Protein AF-C7DHD1-F1 (afdb_monomer_lite)

pLDDT: mean 76.4, std 18.61, range [37.31, 94.06]

Structure (mmCIF, N/CA/C/O backbone):
data_AF-C7DHD1-F1
#
_entry.id   AF-C7DHD1-F1
#
loop_
_atom_site.group_PDB
_atom_site.id
_atom_site.type_symbol
_atom_site.label_atom_id
_atom_site.label_alt_id
_atom_site.label_comp_id
_atom_site.label_asym_id
_atom_site.label_entity_id
_atom_site.label_seq_id
_atom_site.pdbx_PDB_ins_code
_atom_site.Cartn_x
_atom_site.Cartn_y
_atom_site.Cartn_z
_atom_site.occupancy
_atom_site.B_iso_or_equiv
_atom_site.auth_seq_id
_atom_site.auth_comp_id
_atom_site.auth_asym_id
_atom_site.auth_atom_id
_atom_site.pdbx_PDB_model_num
ATOM 1 N N . MET A 1 1 ? 46.842 -76.877 -52.704 1.00 37.66 1 MET A N 1
ATOM 2 C CA . MET A 1 1 ? 48.323 -76.857 -52.753 1.00 37.66 1 MET A CA 1
ATOM 3 C C . MET A 1 1 ? 48.770 -75.393 -52.710 1.00 37.66 1 MET A C 1
ATOM 5 O O . MET A 1 1 ? 48.222 -74.608 -53.464 1.00 37.66 1 MET A O 1
ATOM 9 N N . LYS A 1 2 ? 49.700 -75.059 -51.799 1.00 44.41 2 LYS A N 1
ATOM 10 C CA . LYS A 1 2 ? 50.283 -73.736 -51.448 1.00 44.41 2 LYS A CA 1
ATOM 11 C C . LYS A 1 2 ? 49.433 -72.719 -50.651 1.00 44.41 2 LYS A C 1
ATOM 13 O O . LYS A 1 2 ? 48.673 -71.922 -51.177 1.00 44.41 2 LYS A O 1
ATOM 18 N N . LEU A 1 3 ? 49.693 -72.755 -49.340 1.00 39.84 3 LEU A N 1
ATOM 19 C CA . LEU A 1 3 ? 49.463 -71.745 -48.301 1.00 39.84 3 LEU A CA 1
ATOM 20 C C . LEU A 1 3 ? 50.389 -70.520 -48.436 1.00 39.84 3 LEU A C 1
ATOM 22 O O . LEU A 1 3 ? 51.555 -70.695 -48.796 1.00 39.84 3 LEU A O 1
ATOM 26 N N . ARG A 1 4 ? 49.922 -69.354 -47.952 1.00 40.09 4 ARG A N 1
ATOM 27 C CA . ARG A 1 4 ? 50.548 -68.489 -46.908 1.00 40.09 4 ARG A CA 1
ATOM 28 C C . ARG A 1 4 ? 49.611 -67.290 -46.614 1.00 40.09 4 ARG A C 1
ATOM 30 O O . ARG A 1 4 ? 49.200 -66.630 -47.552 1.00 40.09 4 ARG A O 1
ATOM 37 N N . ARG A 1 5 ? 49.069 -67.180 -45.381 1.00 39.91 5 ARG A N 1
ATOM 38 C CA . ARG A 1 5 ? 49.485 -66.296 -44.242 1.00 39.91 5 ARG A CA 1
ATOM 39 C C . ARG A 1 5 ? 49.039 -64.822 -44.451 1.00 39.91 5 ARG A C 1
ATOM 41 O O . ARG A 1 5 ? 49.268 -64.320 -45.531 1.00 39.91 5 ARG A O 1
ATOM 48 N N . VAL A 1 6 ? 48.449 -64.040 -43.530 1.00 48.75 6 VAL A N 1
ATOM 49 C CA . VAL A 1 6 ? 48.356 -64.011 -42.050 1.00 48.75 6 VAL A CA 1
ATOM 50 C C . VAL A 1 6 ? 47.207 -63.062 -41.604 1.00 48.75 6 VAL A C 1
ATOM 52 O O . VAL A 1 6 ? 46.876 -62.114 -42.304 1.00 48.75 6 VAL A O 1
ATOM 55 N N . SER A 1 7 ? 46.653 -63.376 -40.425 1.00 41.00 7 SER A N 1
ATOM 56 C CA . SER A 1 7 ? 45.808 -62.655 -39.443 1.00 41.00 7 SER A CA 1
ATOM 57 C C . SER A 1 7 ? 45.412 -61.175 -39.611 1.00 41.00 7 SER A C 1
ATOM 59 O O . SER A 1 7 ? 46.260 -60.314 -39.821 1.00 41.00 7 SER A O 1
ATOM 61 N N . SER A 1 8 ? 44.197 -60.831 -39.170 1.00 44.28 8 SER A N 1
ATOM 62 C CA . SER A 1 8 ? 43.955 -60.292 -37.809 1.00 44.28 8 SER A CA 1
ATOM 63 C C . SER A 1 8 ? 42.484 -59.902 -37.624 1.00 44.28 8 SER A C 1
ATOM 65 O O . SER A 1 8 ? 41.908 -59.169 -38.421 1.00 44.28 8 SER A O 1
ATOM 67 N N . GLY A 1 9 ? 41.867 -60.428 -36.564 1.00 43.50 9 GLY A N 1
ATOM 68 C CA . GLY A 1 9 ? 40.561 -59.981 -36.097 1.00 43.50 9 GLY A CA 1
ATOM 69 C C . GLY A 1 9 ? 40.679 -58.689 -35.290 1.00 43.50 9 GLY A C 1
ATOM 70 O O . GLY A 1 9 ? 41.668 -58.476 -34.594 1.00 43.50 9 GLY A O 1
ATOM 71 N N . HIS A 1 10 ? 39.640 -57.864 -35.352 1.00 41.62 10 HIS A N 1
ATOM 72 C CA . HIS A 1 10 ? 39.385 -56.806 -34.381 1.00 41.62 10 HIS A CA 1
ATOM 73 C C . HIS A 1 10 ? 37.932 -56.923 -33.918 1.00 41.62 10 HIS A C 1
ATOM 75 O O . HIS A 1 10 ? 37.001 -56.688 -34.685 1.00 41.62 10 HIS A O 1
ATOM 81 N N . SER A 1 11 ? 37.751 -57.321 -32.656 1.00 43.69 11 SER A N 1
ATOM 82 C CA . SER A 1 11 ? 36.471 -57.269 -31.955 1.00 43.69 11 SER A CA 1
ATOM 83 C C . SER A 1 11 ? 36.160 -55.824 -31.564 1.00 43.69 11 SER A C 1
ATOM 85 O O . SER A 1 11 ? 36.911 -55.200 -30.811 1.00 43.69 11 SER A O 1
ATOM 87 N N . THR A 1 12 ? 35.034 -55.298 -32.026 1.00 49.62 12 THR A N 1
ATOM 88 C CA . THR A 1 12 ? 34.488 -54.005 -31.613 1.00 49.62 12 THR A CA 1
ATOM 89 C C . THR A 1 12 ? 33.626 -54.176 -30.359 1.00 49.62 12 THR A C 1
ATOM 91 O O . THR A 1 12 ? 32.430 -54.440 -30.424 1.00 49.62 12 THR A O 1
ATOM 94 N N . LEU A 1 13 ? 34.240 -54.011 -29.183 1.00 42.97 13 LEU A N 1
ATOM 95 C CA . LEU A 1 13 ? 33.524 -53.823 -27.917 1.00 42.97 13 LEU A CA 1
ATOM 96 C C . LEU A 1 13 ? 32.922 -52.409 -27.881 1.00 42.97 13 LEU A C 1
ATOM 98 O O . LEU A 1 13 ? 33.624 -51.420 -27.657 1.00 42.97 13 LEU A O 1
ATOM 102 N N . ALA A 1 14 ? 31.612 -52.314 -28.110 1.00 46.06 14 ALA A N 1
ATOM 103 C CA . ALA A 1 14 ? 30.844 -51.084 -27.961 1.00 46.06 14 ALA A CA 1
ATOM 104 C C . ALA A 1 14 ? 30.793 -50.668 -26.480 1.00 46.06 14 ALA A C 1
ATOM 106 O O . ALA A 1 14 ? 30.172 -51.319 -25.640 1.00 46.06 14 ALA A O 1
ATOM 107 N N . ARG A 1 15 ? 31.483 -49.567 -26.164 1.00 42.62 15 ARG A N 1
ATOM 108 C CA . ARG A 1 15 ? 31.515 -48.939 -24.840 1.00 42.62 15 ARG A CA 1
ATOM 109 C C . ARG A 1 15 ? 30.132 -48.404 -24.462 1.00 42.62 15 ARG A C 1
ATOM 111 O O . ARG A 1 15 ? 29.594 -47.512 -25.113 1.00 42.62 15 ARG A O 1
ATOM 118 N N . SER A 1 16 ? 29.608 -48.909 -23.351 1.00 41.81 16 SER A N 1
ATOM 119 C CA . SER A 1 16 ? 28.471 -48.354 -22.623 1.00 41.81 16 SER A CA 1
ATOM 120 C C . SER A 1 16 ? 28.778 -46.928 -22.148 1.00 41.81 16 SER A C 1
ATOM 122 O O . SER A 1 16 ? 29.642 -46.728 -21.290 1.00 41.81 16 SER A O 1
ATOM 124 N N . TRP A 1 17 ? 28.051 -45.934 -22.649 1.00 39.53 17 TRP A N 1
ATOM 125 C CA . TRP A 1 17 ? 28.106 -44.573 -22.119 1.00 39.53 17 TRP A CA 1
ATOM 126 C C . TRP A 1 17 ? 27.231 -44.471 -20.863 1.00 39.53 17 TRP A C 1
ATOM 128 O O . TRP A 1 17 ? 26.035 -44.191 -20.940 1.00 39.53 17 TRP A O 1
ATOM 138 N N . ARG A 1 18 ? 27.828 -44.681 -19.682 1.00 42.94 18 ARG A N 1
ATOM 139 C CA . ARG A 1 18 ? 27.250 -44.192 -18.420 1.00 42.94 18 ARG A CA 1
ATOM 140 C C . ARG A 1 18 ? 27.307 -42.666 -18.451 1.00 42.94 18 ARG A C 1
ATOM 142 O O . ARG A 1 18 ? 28.393 -42.094 -18.416 1.00 42.94 18 ARG A O 1
ATOM 149 N N . ARG A 1 19 ? 26.151 -42.000 -18.519 1.00 46.44 19 ARG A N 1
ATOM 150 C CA . ARG A 1 19 ? 26.065 -40.549 -18.303 1.00 46.44 19 ARG A CA 1
ATOM 151 C C . ARG A 1 19 ? 26.557 -40.238 -16.880 1.00 46.44 19 ARG A C 1
ATOM 153 O O . ARG A 1 19 ? 25.983 -40.781 -15.935 1.00 46.44 19 ARG A O 1
ATOM 160 N N . PRO A 1 20 ? 27.591 -39.400 -16.698 1.00 42.69 20 PRO A N 1
ATOM 161 C CA . PRO A 1 20 ? 27.989 -38.973 -15.371 1.00 42.69 20 PRO A CA 1
ATOM 162 C C . PRO A 1 20 ? 26.898 -38.076 -14.780 1.00 42.69 20 PRO A C 1
ATOM 164 O O . PRO A 1 20 ? 26.411 -37.146 -15.425 1.00 42.69 20 PRO A O 1
ATOM 167 N N . SER A 1 21 ? 26.519 -38.393 -13.544 1.00 43.91 21 SER A N 1
ATOM 168 C CA . SER A 1 21 ? 25.650 -37.592 -12.685 1.00 43.91 21 SER A CA 1
ATOM 169 C C . SER A 1 21 ? 26.175 -36.153 -12.602 1.00 43.91 21 SER A C 1
ATOM 171 O O . SER A 1 21 ? 27.283 -35.923 -12.115 1.00 43.91 21 SER A O 1
ATOM 173 N N . ARG A 1 22 ? 25.401 -35.180 -13.104 1.00 43.41 22 ARG A N 1
ATOM 174 C CA . ARG A 1 22 ? 25.689 -33.746 -12.941 1.00 43.41 22 ARG A CA 1
ATOM 175 C C . ARG A 1 22 ? 25.483 -33.374 -11.472 1.00 43.41 22 ARG A C 1
ATOM 177 O O . ARG A 1 22 ? 24.364 -33.097 -11.050 1.00 43.41 22 ARG A O 1
ATOM 184 N N . LYS A 1 23 ? 26.567 -33.366 -10.700 1.00 45.16 23 LYS A N 1
ATOM 185 C CA . LYS A 1 23 ? 26.631 -32.709 -9.393 1.00 45.16 23 LYS A CA 1
ATOM 186 C C . LYS A 1 23 ? 27.060 -31.246 -9.569 1.00 45.16 23 LYS A C 1
ATOM 188 O O . LYS A 1 23 ? 28.166 -31.026 -10.039 1.00 45.16 23 LYS A O 1
ATOM 193 N N . VAL A 1 24 ? 26.202 -30.343 -9.061 1.00 47.66 24 VAL A N 1
ATOM 194 C CA 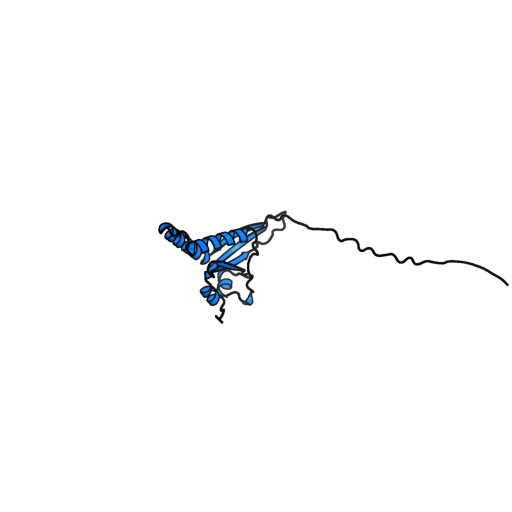. VAL A 1 24 ? 26.525 -29.100 -8.309 1.00 47.66 24 VAL A CA 1
ATOM 195 C C . VAL A 1 24 ? 27.095 -27.962 -9.192 1.00 47.66 24 VAL A C 1
ATOM 197 O O . VAL A 1 24 ? 27.866 -28.217 -10.098 1.00 47.66 24 VAL A O 1
ATOM 200 N N . TYR A 1 25 ? 26.599 -26.717 -9.139 1.00 43.53 25 TYR A N 1
ATOM 201 C CA . TYR A 1 25 ? 26.803 -25.744 -8.059 1.00 43.53 25 TYR A CA 1
ATOM 202 C C . TYR A 1 25 ? 25.530 -24.980 -7.681 1.00 43.53 25 TYR A C 1
ATOM 204 O O . TYR A 1 25 ? 25.031 -24.137 -8.420 1.00 43.53 25 TYR A O 1
ATOM 212 N N . ARG A 1 26 ? 25.045 -25.261 -6.468 1.00 43.41 26 ARG A N 1
ATOM 213 C CA . ARG A 1 26 ? 24.196 -24.364 -5.689 1.00 43.41 26 ARG A CA 1
ATOM 214 C C . ARG A 1 26 ? 25.125 -23.277 -5.147 1.00 43.41 26 ARG A C 1
ATOM 216 O O . ARG A 1 26 ? 25.802 -23.490 -4.148 1.00 43.41 26 ARG A O 1
ATOM 223 N N . CYS A 1 27 ? 25.257 -22.178 -5.883 1.00 37.31 27 CYS A N 1
ATOM 224 C CA . CYS A 1 27 ? 25.919 -20.981 -5.380 1.00 37.31 27 CYS A CA 1
ATOM 225 C C . CYS A 1 27 ? 24.873 -2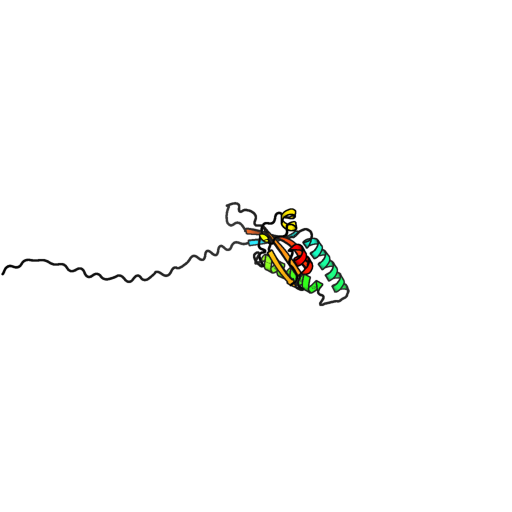0.204 -4.574 1.00 37.31 27 CYS A C 1
ATOM 227 O O . CYS A 1 27 ? 24.251 -19.275 -5.084 1.00 37.31 27 CYS A O 1
ATOM 229 N N . ASP A 1 28 ? 24.610 -20.650 -3.344 1.00 46.75 28 ASP A N 1
ATOM 230 C CA . ASP A 1 28 ? 23.874 -19.840 -2.374 1.00 46.75 28 ASP A CA 1
ATOM 231 C C . ASP A 1 28 ? 24.836 -18.745 -1.896 1.00 46.75 28 ASP A C 1
ATOM 233 O O . ASP A 1 28 ? 25.452 -18.839 -0.836 1.00 46.75 28 ASP A O 1
ATOM 237 N N . VAL A 1 29 ? 25.021 -17.714 -2.724 1.00 52.50 29 VAL A N 1
ATOM 238 C CA . VAL A 1 29 ? 25.546 -16.441 -2.234 1.00 52.50 29 VAL A CA 1
ATOM 239 C C . VAL A 1 29 ? 24.491 -15.941 -1.255 1.00 52.50 29 VAL A C 1
ATOM 241 O O . VAL A 1 29 ? 23.391 -15.565 -1.665 1.00 52.50 29 VAL A O 1
ATOM 244 N N . LEU A 1 30 ? 24.793 -15.991 0.043 1.00 50.88 30 LEU A N 1
ATOM 245 C CA . LEU A 1 30 ? 23.996 -15.338 1.076 1.00 50.88 30 LEU A CA 1
ATOM 246 C C . LEU A 1 30 ? 24.166 -13.830 0.897 1.00 50.88 30 LEU A C 1
ATOM 248 O O . LEU A 1 30 ? 24.960 -13.182 1.568 1.00 50.88 30 LEU A O 1
ATOM 252 N N . VAL A 1 31 ? 23.462 -13.284 -0.090 1.00 56.53 31 VAL A N 1
ATOM 253 C CA . VAL A 1 31 ? 23.360 -11.847 -0.277 1.00 56.53 31 VAL A CA 1
ATOM 254 C C . VAL A 1 31 ? 22.447 -11.341 0.824 1.00 56.53 31 VAL A C 1
ATOM 256 O O . VAL A 1 31 ? 21.239 -11.584 0.792 1.00 56.53 31 VAL A O 1
ATOM 259 N N . GLU A 1 32 ? 23.011 -10.646 1.804 1.00 63.47 32 GLU A N 1
ATOM 260 C CA . GLU A 1 32 ? 22.208 -9.875 2.741 1.00 63.47 32 GLU A CA 1
ATOM 261 C C . GLU A 1 32 ? 21.502 -8.770 1.949 1.00 63.47 32 GLU A C 1
ATOM 263 O O . GLU A 1 32 ? 22.116 -7.815 1.475 1.00 63.47 32 GLU A O 1
ATOM 268 N N . LYS A 1 33 ? 20.196 -8.933 1.729 1.00 67.00 33 LYS A N 1
ATOM 269 C CA . LYS A 1 33 ? 19.363 -7.921 1.078 1.00 67.00 33 LYS A CA 1
ATOM 270 C C . LYS A 1 33 ? 18.799 -7.016 2.164 1.00 67.00 33 LYS A C 1
ATOM 272 O O . LYS A 1 33 ? 18.104 -7.490 3.062 1.00 67.00 33 LYS A O 1
ATOM 277 N N . ARG A 1 34 ? 19.070 -5.713 2.093 1.00 73.00 34 ARG A N 1
ATOM 278 C CA . ARG A 1 34 ? 18.441 -4.727 2.983 1.00 73.00 34 ARG A CA 1
ATOM 279 C C . ARG A 1 34 ? 17.284 -4.076 2.253 1.00 73.00 34 ARG A C 1
ATOM 281 O O . ARG A 1 34 ? 17.476 -3.364 1.273 1.00 73.00 34 ARG A O 1
ATOM 288 N N . VAL A 1 35 ? 16.078 -4.315 2.750 1.00 81.56 35 VAL A N 1
ATOM 289 C CA . VAL A 1 35 ? 14.861 -3.740 2.185 1.00 81.56 35 VAL A CA 1
ATOM 290 C C . VAL A 1 35 ? 14.459 -2.500 2.978 1.00 81.56 35 VAL A C 1
ATOM 292 O O . VAL A 1 35 ? 14.168 -2.577 4.172 1.00 81.56 35 VAL A O 1
ATOM 295 N N . SER A 1 36 ? 14.423 -1.353 2.302 1.00 82.75 36 SER A N 1
ATOM 296 C CA . SER A 1 36 ? 13.988 -0.071 2.859 1.00 82.75 36 SER A CA 1
ATOM 297 C C . SER A 1 36 ? 12.645 0.321 2.252 1.00 82.75 36 SER A C 1
ATOM 299 O O . SER A 1 36 ? 12.524 0.434 1.035 1.00 82.75 36 SER A O 1
ATOM 301 N N . ILE A 1 37 ? 11.633 0.540 3.093 1.00 84.75 37 ILE A N 1
ATOM 302 C CA . ILE A 1 37 ? 10.269 0.868 2.654 1.00 84.75 37 ILE A CA 1
ATOM 303 C C . ILE A 1 37 ? 10.006 2.350 2.924 1.00 84.75 37 ILE A C 1
ATOM 305 O O . ILE A 1 37 ? 10.170 2.815 4.053 1.00 84.75 37 ILE A O 1
ATOM 309 N N . LYS A 1 38 ? 9.583 3.083 1.893 1.00 87.62 38 LYS A N 1
ATOM 310 C CA . LYS A 1 38 ? 9.196 4.495 1.947 1.00 87.62 38 LYS A CA 1
ATOM 311 C C . LYS A 1 38 ? 7.714 4.628 1.611 1.00 87.62 38 LYS A C 1
ATOM 313 O O . LYS A 1 38 ? 7.257 4.119 0.595 1.00 87.62 38 LYS A O 1
ATOM 318 N N . LEU A 1 39 ? 6.968 5.330 2.459 1.00 86.62 39 LEU A N 1
ATOM 319 C CA . LEU A 1 39 ? 5.596 5.754 2.167 1.00 86.62 39 LEU A CA 1
ATOM 320 C C . LEU A 1 39 ? 5.667 7.133 1.499 1.00 86.62 39 LEU A C 1
ATOM 322 O O . LEU A 1 39 ? 6.219 8.062 2.097 1.00 86.62 39 LEU A O 1
ATOM 326 N N . LEU A 1 40 ? 5.140 7.271 0.283 1.00 86.25 40 LEU A N 1
ATOM 327 C CA . LEU A 1 40 ? 5.162 8.522 -0.481 1.00 86.25 40 LEU A CA 1
ATOM 328 C C . LEU A 1 40 ? 3.762 9.129 -0.605 1.00 86.25 40 LEU A C 1
ATOM 330 O O . LEU A 1 40 ? 2.783 8.395 -0.676 1.00 86.25 40 LEU A O 1
ATOM 33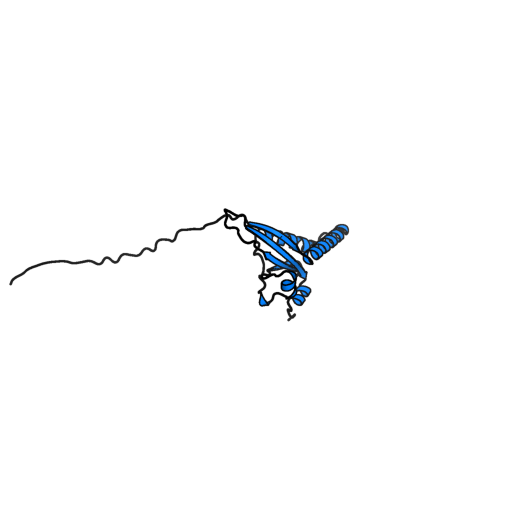4 N N . GLY A 1 41 ? 3.704 10.467 -0.654 1.00 82.69 41 GLY A N 1
ATOM 335 C CA . GLY A 1 41 ? 2.507 11.256 -0.977 1.00 82.69 41 GLY A CA 1
ATOM 336 C C . GLY A 1 41 ? 1.221 10.739 -0.329 1.00 82.69 41 GLY A C 1
ATOM 337 O O . GLY A 1 41 ? 1.148 10.592 0.893 1.00 82.69 41 GLY A O 1
ATOM 338 N N . ASP A 1 42 ? 0.259 10.411 -1.189 1.00 85.38 42 ASP A N 1
ATOM 339 C CA . ASP A 1 42 ? -1.084 9.927 -0.869 1.00 85.38 42 ASP A CA 1
ATOM 340 C C . ASP A 1 42 ? -1.072 8.713 0.093 1.00 85.38 42 ASP A C 1
ATOM 342 O O . ASP A 1 42 ? -1.851 8.665 1.050 1.00 85.38 42 ASP A O 1
ATOM 346 N N . ALA A 1 43 ? -0.138 7.759 -0.056 1.00 88.00 43 ALA A N 1
ATOM 347 C CA . ALA A 1 43 ? -0.040 6.609 0.852 1.00 88.00 43 ALA A CA 1
ATOM 348 C C . ALA A 1 43 ? 0.316 6.997 2.293 1.00 88.00 43 ALA A C 1
ATOM 350 O O . ALA A 1 43 ? -0.165 6.374 3.246 1.00 88.00 43 ALA A O 1
ATOM 351 N N . LYS A 1 44 ? 1.174 8.008 2.476 1.00 89.94 44 LYS A N 1
ATOM 352 C CA . LYS A 1 44 ? 1.551 8.485 3.813 1.00 89.94 44 LYS A CA 1
ATOM 353 C C . LYS A 1 44 ? 0.343 9.105 4.507 1.00 89.94 44 LYS A C 1
ATOM 355 O O . LYS A 1 44 ? 0.096 8.808 5.678 1.00 89.94 44 LYS A O 1
ATOM 360 N N . ASP A 1 45 ? -0.412 9.919 3.782 1.00 90.44 45 ASP A N 1
ATOM 361 C CA . ASP A 1 45 ? -1.595 10.592 4.312 1.00 90.44 45 ASP A CA 1
ATOM 362 C C . ASP A 1 45 ? -2.703 9.588 4.642 1.00 90.44 45 ASP A C 1
ATOM 364 O O . ASP A 1 45 ? -3.263 9.635 5.742 1.00 90.44 45 ASP A O 1
ATOM 368 N N . ALA A 1 46 ? -2.936 8.599 3.772 1.00 90.31 46 ALA A N 1
ATOM 369 C CA . ALA A 1 46 ? -3.862 7.496 4.028 1.00 90.31 46 ALA A CA 1
ATOM 370 C C . ALA A 1 46 ? -3.479 6.700 5.289 1.00 90.31 46 ALA A C 1
ATOM 372 O O . ALA A 1 46 ? -4.327 6.419 6.142 1.00 90.31 46 ALA A O 1
ATOM 373 N N . TYR A 1 47 ? -2.192 6.383 5.458 1.00 91.69 47 TYR A N 1
ATOM 374 C CA . TYR A 1 47 ? -1.700 5.657 6.630 1.00 91.69 47 TYR A CA 1
ATOM 375 C C . TYR A 1 47 ? -1.848 6.466 7.928 1.00 91.69 47 TYR A C 1
ATOM 377 O O . TYR A 1 47 ? -2.270 5.932 8.957 1.00 91.69 47 TYR A O 1
ATOM 385 N N . LEU A 1 48 ? -1.548 7.769 7.895 1.00 92.44 48 LEU A N 1
ATOM 386 C CA . LEU A 1 48 ? -1.732 8.659 9.045 1.00 92.44 48 LEU A CA 1
ATOM 387 C C . LEU A 1 48 ? -3.212 8.828 9.405 1.00 92.44 48 LEU A C 1
ATOM 389 O O . LEU A 1 48 ? -3.560 8.786 10.586 1.00 92.44 48 LEU A O 1
ATOM 393 N N . ALA A 1 49 ? -4.087 8.977 8.409 1.00 92.62 49 ALA A N 1
ATOM 394 C CA . ALA A 1 49 ? -5.529 9.043 8.617 1.00 92.62 49 ALA A CA 1
ATOM 395 C C . ALA A 1 49 ? -6.064 7.749 9.250 1.00 92.62 49 ALA A C 1
ATOM 397 O O . ALA A 1 49 ? -6.857 7.807 10.190 1.00 92.62 49 ALA A O 1
ATOM 398 N N . LEU A 1 50 ? -5.584 6.585 8.798 1.00 91.69 50 LEU A N 1
ATOM 399 C CA . LEU A 1 50 ? -5.950 5.294 9.380 1.00 91.69 50 LEU A CA 1
ATOM 400 C C . LEU A 1 50 ? -5.510 5.186 10.843 1.00 91.69 50 LEU A C 1
ATOM 402 O O . LEU A 1 50 ? -6.304 4.776 11.687 1.00 91.69 50 LEU A O 1
ATOM 406 N N . LYS A 1 51 ? -4.282 5.608 11.171 1.00 93.38 51 LYS A N 1
ATOM 407 C CA . LYS A 1 51 ? -3.794 5.618 12.560 1.00 93.38 51 LYS A CA 1
ATOM 408 C C . LYS A 1 51 ? -4.651 6.478 13.483 1.00 93.38 51 LYS A C 1
ATOM 410 O O . LYS A 1 51 ? -4.916 6.061 14.607 1.00 93.38 51 LYS A O 1
ATOM 415 N N . LYS A 1 52 ? -5.107 7.644 13.014 1.00 94.06 52 LYS A N 1
ATOM 416 C CA . LYS A 1 52 ? -6.015 8.510 13.784 1.00 94.06 52 LYS A CA 1
ATOM 417 C C . LYS A 1 52 ? -7.344 7.810 14.072 1.00 94.06 52 LYS A C 1
ATOM 419 O O . LYS A 1 52 ? -7.737 7.733 15.229 1.00 94.06 52 LYS A O 1
ATOM 424 N N . LYS A 1 53 ? -7.969 7.206 13.055 1.00 92.44 53 LYS A N 1
ATOM 425 C CA . LYS A 1 53 ? -9.225 6.449 13.218 1.00 92.44 53 LYS A CA 1
ATOM 426 C C . LYS A 1 53 ? -9.077 5.273 14.182 1.00 92.44 53 LYS A C 1
ATOM 428 O O . LYS A 1 53 ? -9.918 5.077 15.048 1.00 92.44 53 LYS A O 1
ATOM 433 N N . VAL A 1 54 ? -7.974 4.530 14.088 1.00 92.31 54 VAL A N 1
ATOM 434 C CA . VAL A 1 54 ? -7.676 3.433 15.023 1.00 92.31 54 VAL A CA 1
ATOM 435 C C . VAL A 1 54 ? -7.537 3.938 16.461 1.00 92.31 54 VAL A C 1
ATOM 437 O O . VAL A 1 54 ? -8.029 3.287 17.379 1.00 92.31 54 VAL A O 1
ATOM 440 N N . ALA A 1 55 ? -6.896 5.091 16.668 1.00 90.38 55 ALA A N 1
ATOM 441 C CA . ALA A 1 55 ? -6.777 5.693 17.993 1.00 90.38 55 ALA A CA 1
ATOM 442 C C . ALA A 1 55 ? -8.141 6.142 18.548 1.00 90.38 55 ALA A C 1
ATOM 444 O O . ALA A 1 55 ? -8.419 5.936 19.727 1.00 90.38 55 ALA A O 1
ATOM 445 N N . GLU A 1 56 ? -9.010 6.700 17.703 1.00 89.88 56 GLU A N 1
ATOM 446 C CA . GLU A 1 56 ? -10.384 7.054 18.077 1.00 89.88 56 GLU A CA 1
ATOM 447 C C . GLU A 1 56 ? -11.221 5.819 18.443 1.00 89.88 56 GLU A C 1
ATOM 449 O O . GLU A 1 56 ? -11.947 5.841 19.436 1.00 89.88 56 GLU A O 1
ATOM 454 N N . ASP A 1 57 ? -11.104 4.729 17.683 1.00 89.06 57 ASP A N 1
ATOM 455 C CA . ASP A 1 57 ? -11.783 3.461 17.977 1.00 89.06 57 ASP A CA 1
ATOM 456 C C . ASP A 1 57 ? -11.299 2.855 19.298 1.00 89.06 57 ASP A C 1
ATOM 458 O O . ASP A 1 57 ? -12.103 2.381 20.104 1.00 89.06 57 ASP A O 1
ATOM 462 N N . ALA A 1 58 ? -9.987 2.916 19.546 1.00 87.19 58 ALA A N 1
ATOM 463 C CA . ALA A 1 58 ? -9.392 2.466 20.797 1.00 87.19 58 ALA A CA 1
ATOM 464 C C . ALA A 1 58 ? -9.887 3.302 21.988 1.00 87.19 58 ALA A C 1
ATOM 466 O O . ALA A 1 58 ? -10.214 2.739 23.031 1.00 87.19 58 ALA A O 1
ATOM 467 N N . ALA A 1 59 ? -10.022 4.623 21.823 1.00 88.62 59 ALA A N 1
ATOM 468 C CA . ALA A 1 59 ? -10.587 5.505 22.847 1.00 88.62 59 ALA A CA 1
ATOM 469 C C . ALA A 1 59 ? -12.065 5.196 23.148 1.00 88.62 59 ALA A C 1
ATOM 471 O O . ALA A 1 59 ? -12.515 5.370 24.278 1.00 88.62 59 ALA A O 1
ATOM 472 N N . LYS A 1 60 ? -12.813 4.691 22.160 1.00 88.75 60 LYS A N 1
ATOM 473 C CA . LYS A 1 60 ? -14.200 4.221 22.321 1.00 88.75 60 LYS A CA 1
ATOM 474 C C . LYS A 1 60 ? -14.300 2.809 22.916 1.00 88.75 60 LYS A C 1
ATOM 476 O O . LYS A 1 60 ? -15.408 2.339 23.154 1.00 88.75 60 LYS A O 1
ATOM 481 N N . GLY A 1 61 ? -13.175 2.128 23.147 1.00 85.00 61 GLY A N 1
ATOM 482 C CA . GLY A 1 61 ? -13.137 0.765 23.684 1.00 85.00 61 GLY A CA 1
ATOM 483 C C . GLY A 1 61 ? -13.491 -0.325 22.667 1.00 85.00 61 GLY A C 1
ATOM 484 O O . GLY A 1 61 ? -13.792 -1.450 23.062 1.00 85.00 61 GLY A O 1
ATOM 485 N N . ILE A 1 62 ? -13.465 -0.020 21.365 1.00 83.12 62 ILE A N 1
ATOM 486 C CA . ILE A 1 62 ? -13.745 -1.005 20.316 1.00 83.12 62 ILE A CA 1
ATOM 487 C C . ILE A 1 62 ? -12.484 -1.840 20.086 1.00 83.12 62 ILE A C 1
ATOM 489 O O . ILE A 1 62 ? -11.444 -1.334 19.662 1.00 83.12 62 ILE A O 1
ATOM 493 N N . THR A 1 63 ? -12.581 -3.135 20.374 1.00 72.25 63 THR A N 1
ATOM 494 C CA . THR A 1 63 ? -11.466 -4.091 20.290 1.00 72.25 63 THR A CA 1
ATOM 495 C C . THR A 1 63 ? -11.320 -4.754 18.924 1.00 72.25 63 THR A C 1
ATOM 497 O O . THR A 1 63 ? -10.235 -5.236 18.604 1.00 72.25 63 THR A O 1
ATOM 500 N N . ASP A 1 64 ? -12.385 -4.777 18.121 1.00 75.50 64 ASP A N 1
ATOM 501 C CA . ASP A 1 64 ? -12.372 -5.334 16.769 1.00 75.50 64 ASP A CA 1
ATOM 502 C C . ASP A 1 64 ? -13.071 -4.372 15.807 1.00 75.50 64 ASP A C 1
ATOM 504 O O . ASP A 1 64 ? -14.281 -4.428 15.583 1.00 75.50 64 ASP A O 1
ATOM 508 N N . SER A 1 65 ? -12.300 -3.409 15.300 1.00 87.31 65 SER A N 1
ATOM 509 C CA . SER A 1 65 ? -12.759 -2.486 14.268 1.00 87.31 65 SER A CA 1
ATOM 510 C C . SER A 1 65 ? -12.096 -2.798 12.933 1.00 87.31 65 SER A C 1
ATOM 512 O O . SER A 1 65 ? -10.930 -3.197 12.860 1.00 87.31 65 SER A O 1
ATOM 514 N N . PHE A 1 66 ? -12.824 -2.520 11.852 1.00 88.81 66 PHE A N 1
ATOM 515 C CA . PHE A 1 66 ? -12.310 -2.621 10.489 1.00 88.81 66 PHE A CA 1
ATOM 516 C C . PHE A 1 66 ? -10.960 -1.903 10.311 1.00 88.81 66 PHE A C 1
ATOM 518 O O . PHE A 1 66 ? -10.047 -2.418 9.663 1.00 88.81 66 PHE A O 1
ATOM 525 N N . HIS A 1 67 ? -10.814 -0.722 10.919 1.00 89.19 67 HIS A N 1
ATOM 526 C CA . HIS A 1 67 ? -9.600 0.084 10.842 1.00 89.19 67 HIS A 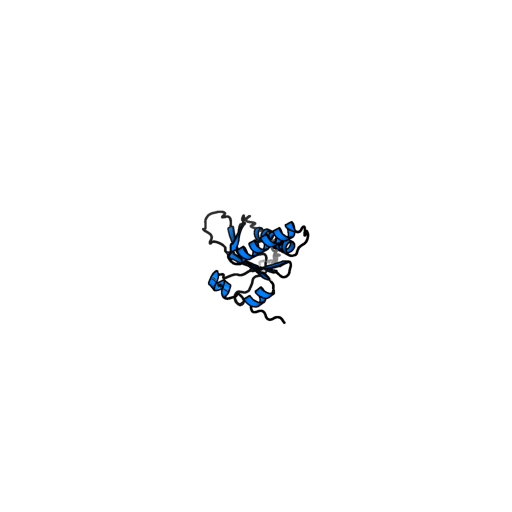CA 1
ATOM 527 C C . HIS A 1 67 ? -8.402 -0.609 11.499 1.00 89.19 67 HIS A C 1
ATOM 529 O O . HIS A 1 67 ? -7.297 -0.573 10.954 1.00 89.19 67 HIS A O 1
ATOM 535 N N . GLN A 1 68 ? -8.615 -1.295 12.624 1.00 89.38 68 GLN A N 1
ATOM 536 C CA . GLN A 1 68 ? -7.573 -2.074 13.292 1.00 89.38 68 GLN A CA 1
ATOM 537 C C . GLN A 1 68 ? -7.167 -3.295 12.464 1.00 89.38 68 GLN A C 1
ATOM 539 O O . GLN A 1 68 ? -5.973 -3.575 12.327 1.00 89.38 68 GLN A O 1
ATOM 544 N N . THR A 1 69 ? -8.131 -4.004 11.871 1.00 92.31 69 THR A N 1
ATOM 545 C CA . THR A 1 69 ? -7.853 -5.133 10.969 1.00 92.31 69 THR A CA 1
ATOM 546 C C . THR A 1 69 ? -7.065 -4.684 9.740 1.00 92.31 69 THR A C 1
ATOM 548 O O . THR A 1 69 ? -6.144 -5.380 9.305 1.00 92.31 69 THR A O 1
ATOM 551 N N . LEU A 1 70 ? -7.399 -3.521 9.174 1.00 92.19 70 LEU A N 1
ATOM 552 C CA . LEU A 1 70 ? -6.685 -2.946 8.036 1.00 92.19 70 LEU A CA 1
ATOM 553 C C . LEU A 1 70 ? -5.255 -2.550 8.409 1.00 92.19 70 LEU A C 1
ATOM 555 O O . LEU A 1 70 ? -4.323 -2.914 7.694 1.00 92.19 70 LEU A O 1
ATOM 559 N N . LEU A 1 71 ? -5.065 -1.885 9.552 1.00 92.81 71 LEU A N 1
ATOM 560 C CA . LEU A 1 71 ? -3.738 -1.493 10.028 1.00 92.81 71 LEU A CA 1
ATOM 561 C C . LEU A 1 71 ? -2.844 -2.720 10.254 1.00 92.81 71 LEU A C 1
ATOM 563 O O . LEU A 1 71 ? -1.740 -2.780 9.717 1.00 92.81 71 LEU A O 1
ATOM 567 N N . LYS A 1 72 ? -3.364 -3.748 10.938 1.00 93.25 72 LYS A N 1
ATOM 568 C CA . LYS A 1 72 ? -2.664 -5.031 11.124 1.00 93.25 72 LYS A CA 1
ATOM 569 C C . LYS A 1 72 ? -2.328 -5.691 9.787 1.00 93.25 72 LYS A C 1
ATOM 571 O O . LYS A 1 72 ? -1.234 -6.220 9.620 1.00 93.25 72 LYS A O 1
ATOM 576 N N . SER A 1 73 ? -3.247 -5.659 8.818 1.00 92.75 73 SER A N 1
ATOM 577 C CA . SER A 1 73 ? -2.988 -6.191 7.476 1.00 92.75 73 SER A CA 1
ATOM 578 C C . SER A 1 73 ? -1.838 -5.451 6.798 1.00 92.75 73 SER A C 1
ATOM 580 O O . SER A 1 73 ? -0.977 -6.104 6.216 1.00 92.75 73 SER A O 1
ATOM 582 N N . ILE A 1 74 ? -1.799 -4.118 6.870 1.00 92.19 74 ILE A N 1
ATOM 583 C CA . ILE A 1 74 ? -0.718 -3.309 6.290 1.00 92.19 74 ILE A CA 1
ATOM 584 C C . ILE A 1 74 ? 0.618 -3.659 6.948 1.00 92.19 74 ILE A C 1
ATOM 586 O O . ILE A 1 74 ? 1.564 -3.996 6.238 1.00 92.19 74 ILE A O 1
ATOM 590 N N . ASP A 1 75 ? 0.684 -3.662 8.279 1.00 92.12 75 ASP A N 1
ATOM 591 C CA . ASP A 1 75 ? 1.919 -3.956 9.014 1.00 92.12 75 ASP A CA 1
ATOM 592 C C . ASP A 1 75 ? 2.430 -5.378 8.714 1.00 92.12 75 ASP A C 1
ATOM 594 O O . ASP A 1 75 ? 3.620 -5.576 8.455 1.00 92.12 75 ASP A O 1
ATOM 598 N N . ASN A 1 76 ? 1.526 -6.360 8.630 1.00 93.12 76 ASN A N 1
ATOM 599 C CA . ASN A 1 76 ? 1.862 -7.727 8.229 1.00 93.12 76 ASN A CA 1
ATOM 600 C C . ASN A 1 76 ? 2.401 -7.792 6.794 1.00 93.12 76 ASN A C 1
ATOM 602 O O . ASN A 1 76 ? 3.384 -8.486 6.534 1.00 93.12 76 ASN A O 1
ATOM 606 N N . LYS A 1 77 ? 1.785 -7.075 5.844 1.00 91.69 77 LYS A N 1
ATOM 607 C CA . LYS A 1 77 ? 2.279 -7.037 4.458 1.00 91.69 77 LYS A CA 1
ATOM 608 C C . LYS A 1 77 ? 3.630 -6.339 4.358 1.00 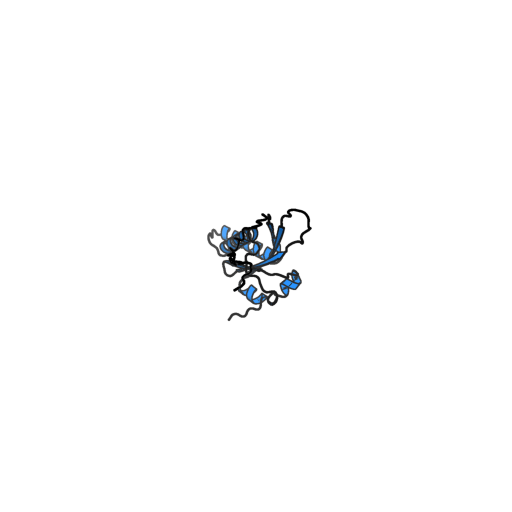91.69 77 LYS A C 1
ATOM 610 O O . LYS A 1 77 ? 4.488 -6.826 3.636 1.00 91.69 77 LYS A O 1
ATOM 615 N N . ILE A 1 78 ? 3.857 -5.267 5.113 1.00 90.31 78 ILE A N 1
ATOM 616 C CA . ILE A 1 78 ? 5.161 -4.595 5.207 1.00 90.31 78 ILE A CA 1
ATOM 617 C C . ILE A 1 78 ? 6.224 -5.556 5.752 1.00 90.31 78 ILE A C 1
ATOM 619 O O . ILE A 1 78 ? 7.336 -5.586 5.232 1.00 90.31 78 ILE A O 1
ATOM 623 N N . ALA A 1 79 ? 5.900 -6.361 6.768 1.00 90.69 79 ALA A N 1
ATOM 624 C CA . ALA A 1 79 ? 6.819 -7.364 7.304 1.00 90.69 79 ALA A CA 1
ATOM 625 C C . ALA A 1 79 ? 7.182 -8.432 6.261 1.00 90.69 79 ALA A C 1
ATOM 627 O O . ALA A 1 79 ? 8.358 -8.759 6.117 1.00 90.69 79 ALA A O 1
ATOM 628 N N . ILE A 1 80 ? 6.199 -8.913 5.491 1.00 90.12 80 ILE A N 1
ATOM 629 C CA . ILE A 1 80 ? 6.442 -9.836 4.372 1.00 90.12 80 ILE A CA 1
ATOM 630 C C . ILE A 1 80 ? 7.343 -9.172 3.330 1.00 90.12 80 ILE A C 1
ATOM 632 O O . ILE A 1 80 ? 8.351 -9.757 2.964 1.00 90.12 80 ILE A O 1
ATOM 636 N N . LEU A 1 81 ? 7.049 -7.932 2.934 1.00 88.19 81 LEU A N 1
ATOM 637 C CA . LEU A 1 81 ? 7.819 -7.199 1.924 1.00 88.19 81 LEU A CA 1
ATOM 638 C C . LEU A 1 81 ? 9.278 -6.941 2.321 1.00 88.19 81 LEU A C 1
ATOM 640 O O . LEU A 1 81 ? 10.135 -6.802 1.451 1.00 88.19 81 LEU A O 1
ATOM 644 N N . LYS A 1 82 ? 9.581 -6.879 3.624 1.00 85.88 82 LYS A N 1
ATOM 645 C CA . LYS A 1 82 ? 10.962 -6.774 4.121 1.00 85.88 82 LYS A CA 1
ATOM 646 C C . LYS A 1 82 ? 11.768 -8.052 3.904 1.00 85.88 82 LYS A C 1
ATOM 648 O O . LYS A 1 82 ? 12.979 -7.966 3.726 1.00 85.88 82 LYS A O 1
ATOM 653 N N . VAL A 1 83 ? 11.112 -9.209 3.965 1.00 85.88 83 VAL A N 1
ATOM 654 C CA . VAL A 1 83 ? 11.741 -10.519 3.739 1.00 85.88 83 VAL A CA 1
ATOM 655 C C . VAL A 1 83 ? 11.749 -10.844 2.249 1.00 85.88 83 VAL A C 1
ATOM 657 O O . VAL A 1 83 ? 12.763 -11.285 1.713 1.00 85.88 83 VAL A O 1
ATOM 660 N N . ASP A 1 84 ? 10.628 -10.579 1.587 1.00 85.44 84 ASP A N 1
ATOM 661 C CA . ASP A 1 84 ? 10.384 -10.883 0.191 1.00 85.44 84 ASP A CA 1
ATOM 662 C C . ASP A 1 84 ? 9.786 -9.675 -0.543 1.00 85.44 84 ASP A C 1
ATOM 664 O O . ASP A 1 84 ? 8.589 -9.388 -0.475 1.00 85.44 84 ASP A O 1
ATOM 668 N N . TYR A 1 85 ? 10.647 -8.940 -1.243 1.00 84.38 85 TYR A N 1
ATOM 669 C CA . TYR A 1 85 ? 10.278 -7.710 -1.942 1.00 84.38 85 TYR A CA 1
ATOM 670 C C . TYR A 1 85 ? 9.481 -7.957 -3.229 1.00 84.38 85 TYR A C 1
ATOM 672 O O . TYR A 1 85 ? 8.803 -7.039 -3.701 1.00 84.38 85 TYR A O 1
ATOM 680 N N . ASP A 1 86 ? 9.575 -9.155 -3.815 1.00 83.50 86 ASP A N 1
ATOM 681 C CA . ASP A 1 86 ? 8.850 -9.511 -5.039 1.00 83.50 86 ASP A CA 1
ATOM 682 C C . ASP A 1 86 ? 7.428 -10.031 -4.757 1.00 83.50 86 ASP A C 1
ATOM 684 O O . ASP A 1 86 ? 6.661 -10.323 -5.678 1.00 83.50 86 ASP A O 1
ATOM 688 N N . TYR A 1 87 ? 7.030 -10.035 -3.480 1.00 88.31 87 TYR A N 1
ATOM 689 C CA . TYR A 1 87 ? 5.708 -10.446 -3.041 1.00 88.31 87 TYR A CA 1
ATOM 690 C C . TYR A 1 87 ? 4.595 -9.531 -3.566 1.00 88.31 87 TYR A C 1
ATOM 692 O O . TYR A 1 87 ? 4.331 -8.449 -3.043 1.00 88.31 87 TYR A O 1
ATOM 700 N N . GLY A 1 88 ? 3.832 -10.019 -4.539 1.00 89.81 88 GLY A N 1
ATOM 701 C CA . GLY A 1 88 ? 2.634 -9.340 -5.010 1.00 89.81 88 GLY A CA 1
ATOM 702 C C . GLY A 1 88 ? 2.239 -9.752 -6.417 1.00 89.81 88 GLY A C 1
ATOM 703 O O . GLY A 1 88 ? 2.734 -10.724 -6.980 1.00 89.81 88 GLY A O 1
ATOM 704 N N . ILE A 1 89 ? 1.315 -8.991 -6.993 1.00 91.44 89 ILE A N 1
ATOM 705 C CA . ILE A 1 89 ? 0.902 -9.142 -8.386 1.00 91.44 89 ILE A CA 1
ATOM 706 C C . ILE A 1 89 ? 1.524 -8.003 -9.180 1.00 91.44 89 ILE A C 1
ATOM 708 O O . ILE A 1 89 ? 1.197 -6.835 -8.958 1.00 91.44 89 ILE A O 1
ATOM 712 N N . HIS A 1 90 ? 2.388 -8.347 -10.129 1.00 91.50 90 HIS A N 1
ATOM 713 C CA . HIS A 1 90 ? 2.948 -7.377 -11.057 1.00 91.50 90 HIS A CA 1
ATOM 714 C C . HIS A 1 90 ? 1.859 -6.844 -12.000 1.00 91.50 90 HIS A C 1
ATOM 716 O O . HIS A 1 90 ? 1.150 -7.614 -12.657 1.00 91.50 90 HIS A O 1
ATOM 722 N N . ILE A 1 91 ? 1.725 -5.521 -12.079 1.00 89.00 91 ILE A N 1
ATOM 723 C CA . ILE A 1 91 ? 0.805 -4.863 -13.004 1.00 89.00 91 ILE A CA 1
ATOM 724 C C . ILE A 1 91 ? 1.525 -4.704 -14.348 1.00 89.00 91 ILE A C 1
ATOM 726 O O . ILE A 1 91 ? 2.603 -4.107 -14.407 1.00 89.00 91 ILE A O 1
ATOM 730 N N . PRO A 1 92 ? 0.961 -5.221 -15.454 1.00 86.50 92 PRO A N 1
ATOM 731 C CA . PRO A 1 92 ? 1.594 -5.091 -16.757 1.00 86.50 92 PRO A CA 1
ATOM 732 C C . PRO A 1 92 ? 1.697 -3.613 -17.147 1.00 86.50 92 PRO A C 1
ATOM 734 O O . PRO A 1 92 ? 0.743 -2.860 -16.971 1.00 86.50 92 PRO A O 1
ATOM 737 N N . LYS A 1 93 ? 2.829 -3.214 -17.742 1.00 83.25 93 LYS A N 1
ATOM 738 C CA . LYS A 1 93 ? 3.144 -1.812 -18.088 1.00 83.25 93 LYS A CA 1
ATOM 739 C C . LYS A 1 93 ? 2.041 -1.105 -18.884 1.00 83.25 93 LYS A C 1
ATOM 741 O O . LYS A 1 93 ? 1.771 0.065 -18.661 1.00 83.25 93 LYS A O 1
ATOM 746 N N . LYS A 1 94 ? 1.357 -1.845 -19.762 1.00 83.19 94 LYS A N 1
ATOM 747 C CA . LYS A 1 94 ? 0.211 -1.363 -20.552 1.00 83.19 94 LYS A CA 1
ATOM 748 C C . LYS A 1 94 ? -0.998 -0.911 -19.719 1.00 83.19 94 LYS A C 1
ATOM 750 O O . LYS A 1 94 ? -1.797 -0.127 -20.208 1.00 83.19 94 LYS A O 1
ATOM 755 N N . ASN A 1 95 ? -1.137 -1.417 -18.494 1.00 83.19 95 ASN A N 1
ATOM 756 C CA . ASN A 1 95 ? -2.240 -1.102 -17.588 1.00 83.19 95 ASN A CA 1
ATOM 757 C C . ASN A 1 95 ? -1.820 -0.090 -16.509 1.00 83.19 95 ASN A C 1
ATOM 759 O O . ASN A 1 95 ? -2.593 0.159 -15.592 1.00 83.19 95 ASN A O 1
ATOM 763 N N . VAL A 1 96 ? -0.601 0.456 -16.546 1.00 82.81 96 VAL A N 1
ATOM 764 C CA . VAL A 1 96 ? -0.173 1.450 -15.554 1.00 82.81 96 VAL A CA 1
ATOM 765 C C . VAL A 1 96 ? -0.847 2.781 -15.877 1.00 82.81 96 VAL A C 1
ATOM 767 O O . VAL A 1 96 ? -0.697 3.310 -16.976 1.00 82.81 96 VAL A O 1
ATOM 770 N N . ALA A 1 97 ? -1.603 3.318 -14.918 1.00 83.00 97 ALA A N 1
ATOM 771 C CA . ALA A 1 97 ? -2.272 4.601 -15.081 1.00 83.00 97 ALA A CA 1
ATOM 772 C C . ALA A 1 97 ? -1.251 5.732 -15.293 1.00 83.00 97 ALA A C 1
ATOM 774 O O . ALA A 1 97 ? -0.217 5.784 -14.621 1.00 83.00 97 ALA A O 1
ATOM 775 N N . GLN A 1 98 ? -1.572 6.673 -16.186 1.00 82.44 98 GLN A N 1
ATOM 776 C CA . GLN A 1 98 ? -0.690 7.798 -16.524 1.00 82.44 98 GLN A CA 1
ATOM 777 C C . GLN A 1 98 ? -0.312 8.645 -15.299 1.00 82.44 98 GLN A C 1
ATOM 779 O O . GLN A 1 98 ? 0.825 9.103 -15.228 1.00 82.44 98 GLN A O 1
ATOM 784 N N . LYS A 1 99 ? -1.206 8.762 -14.298 1.00 85.31 99 LYS A N 1
ATOM 785 C CA . LYS A 1 99 ? -0.938 9.439 -13.010 1.00 85.31 99 LYS A CA 1
ATOM 786 C C . LYS A 1 99 ? 0.401 8.993 -12.411 1.00 85.31 99 LYS A C 1
ATOM 788 O O . LYS A 1 99 ? 1.209 9.830 -12.025 1.00 85.31 99 LYS A O 1
ATOM 793 N N . TYR A 1 100 ? 0.658 7.685 -12.365 1.00 84.69 100 TYR A N 1
ATOM 794 C CA . TYR A 1 100 ? 1.867 7.150 -11.735 1.00 84.69 100 TYR A CA 1
ATOM 795 C C . TYR A 1 100 ? 3.121 7.375 -12.576 1.00 84.69 100 TYR A C 1
ATOM 797 O O . TYR A 1 100 ? 4.180 7.661 -12.024 1.00 84.69 100 TYR A O 1
ATOM 805 N N . ILE A 1 101 ? 2.996 7.283 -13.900 1.00 85.12 101 ILE A N 1
ATOM 806 C CA . ILE A 1 101 ? 4.110 7.515 -14.824 1.00 85.12 101 ILE A CA 1
ATOM 807 C C . ILE A 1 101 ? 4.550 8.980 -14.744 1.00 85.12 101 ILE A C 1
ATOM 809 O O . ILE A 1 101 ? 5.738 9.246 -14.630 1.00 85.12 101 ILE A O 1
ATOM 813 N N . SER A 1 102 ? 3.605 9.922 -14.740 1.00 83.44 102 SER A N 1
ATOM 814 C CA . SER A 1 102 ? 3.913 11.355 -14.705 1.00 83.44 102 SER A CA 1
ATOM 815 C C . SER A 1 102 ? 4.415 11.847 -13.346 1.00 83.44 102 SER A C 1
ATOM 817 O O . SER A 1 102 ? 5.255 12.736 -13.311 1.00 83.44 102 SER A O 1
ATOM 819 N N . LEU A 1 103 ? 3.908 11.305 -12.232 1.00 82.81 103 LEU A N 1
ATOM 820 C CA . LEU A 1 103 ? 4.299 11.766 -10.891 1.00 82.81 103 LEU A CA 1
ATOM 821 C C . LEU A 1 103 ? 5.579 11.110 -10.369 1.00 82.81 103 LEU A C 1
ATOM 823 O O . LEU A 1 103 ? 6.327 11.741 -9.627 1.00 82.81 103 LEU A O 1
ATOM 827 N N . TYR A 1 104 ? 5.803 9.838 -10.703 1.00 79.56 104 TYR A N 1
ATOM 828 C CA . TYR A 1 104 ? 6.844 9.029 -10.065 1.0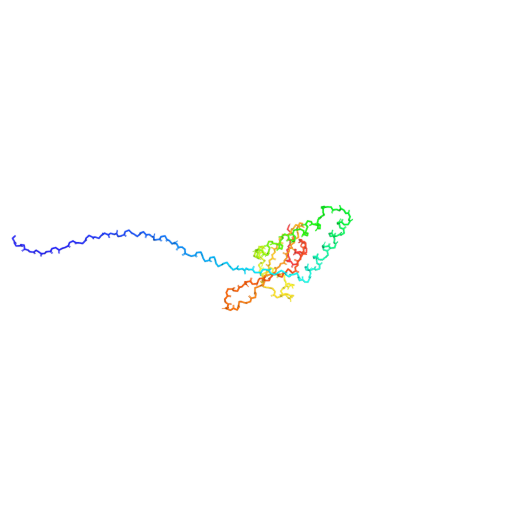0 79.56 104 TYR A CA 1
ATOM 829 C C . TYR A 1 104 ? 7.804 8.360 -11.056 1.00 79.56 104 TYR A C 1
ATOM 831 O O . TYR A 1 104 ? 8.708 7.652 -10.609 1.00 79.56 104 TYR A O 1
ATOM 839 N N . GLU A 1 105 ? 7.598 8.542 -12.369 1.00 81.25 105 GLU A N 1
ATOM 840 C CA . GLU A 1 105 ? 8.418 7.972 -13.455 1.00 81.25 105 GLU A CA 1
ATOM 841 C C . GLU A 1 105 ? 8.628 6.453 -13.323 1.00 81.25 105 GLU A C 1
ATOM 843 O O . GLU A 1 105 ? 9.669 5.884 -13.654 1.00 81.25 105 GLU A O 1
ATOM 848 N N . VAL A 1 106 ? 7.611 5.766 -12.799 1.00 81.50 106 VAL A N 1
ATOM 849 C CA . VAL A 1 106 ? 7.691 4.340 -12.479 1.00 81.50 106 VAL A CA 1
ATOM 850 C C . VAL A 1 106 ? 7.512 3.474 -13.718 1.00 81.50 106 VAL A C 1
ATOM 852 O O . VAL A 1 106 ? 6.583 3.645 -14.506 1.00 81.50 106 VAL A O 1
ATOM 855 N N . THR A 1 107 ? 8.388 2.480 -13.862 1.00 79.19 107 THR A N 1
ATOM 856 C CA . THR A 1 107 ? 8.338 1.512 -14.971 1.00 79.19 107 THR A CA 1
ATOM 857 C C . THR A 1 107 ? 7.726 0.171 -14.567 1.00 79.19 107 THR A C 1
ATOM 859 O O . THR A 1 107 ? 7.323 -0.611 -15.430 1.00 79.19 107 THR A O 1
ATOM 862 N N . ASN A 1 108 ? 7.659 -0.100 -13.265 1.00 87.12 108 ASN A N 1
ATOM 863 C CA . ASN A 1 108 ? 7.186 -1.329 -12.647 1.00 87.12 108 ASN A CA 1
ATOM 864 C C . ASN A 1 108 ? 6.241 -0.990 -11.487 1.00 87.12 108 ASN A C 1
ATOM 866 O O . ASN A 1 108 ? 6.596 -0.244 -10.572 1.00 87.12 108 ASN A O 1
ATOM 870 N N . LEU A 1 109 ? 5.040 -1.564 -11.518 1.00 90.50 109 LEU A N 1
ATOM 871 C CA . LEU A 1 109 ? 4.043 -1.411 -10.464 1.00 90.50 109 LEU A CA 1
ATOM 872 C C . LEU A 1 109 ? 3.653 -2.782 -9.933 1.00 90.50 109 LEU A C 1
ATOM 874 O O . LEU A 1 109 ? 3.431 -3.724 -10.695 1.00 90.50 109 LEU A O 1
ATOM 878 N N . TRP A 1 110 ? 3.522 -2.862 -8.622 1.00 92.19 110 TRP A N 1
ATOM 879 C CA . TRP A 1 110 ? 3.124 -4.057 -7.908 1.00 92.19 110 TRP A CA 1
ATOM 880 C C . TRP A 1 110 ? 1.881 -3.765 -7.089 1.00 92.19 110 TRP A C 1
ATOM 882 O O . TRP A 1 110 ? 1.703 -2.671 -6.552 1.00 92.19 110 TRP A O 1
ATOM 892 N N . LYS A 1 111 ? 1.009 -4.765 -7.009 1.00 92.38 111 LYS A N 1
ATOM 893 C CA . LYS A 1 111 ? -0.226 -4.722 -6.237 1.00 92.38 111 LYS A CA 1
ATOM 894 C C . LYS A 1 111 ? -0.199 -5.796 -5.168 1.00 92.38 111 LYS A C 1
ATOM 896 O O . LYS A 1 111 ? -0.006 -6.972 -5.478 1.00 92.38 111 LYS A O 1
ATOM 901 N N . VAL A 1 112 ? -0.517 -5.415 -3.939 1.00 93.69 112 VAL A N 1
ATOM 902 C CA . VAL A 1 112 ? -0.778 -6.345 -2.839 1.00 93.69 112 VAL A CA 1
ATOM 903 C C . VAL A 1 112 ? -2.201 -6.149 -2.347 1.00 93.69 112 VAL A C 1
ATOM 905 O O . VAL A 1 112 ? -2.654 -5.028 -2.124 1.00 93.69 112 VAL A O 1
ATOM 908 N N . ASN A 1 113 ? -2.916 -7.258 -2.182 1.00 93.00 113 ASN A N 1
ATOM 909 C CA . ASN A 1 113 ? -4.252 -7.243 -1.602 1.00 93.00 113 ASN A CA 1
ATOM 910 C C . ASN A 1 113 ? -4.146 -7.134 -0.074 1.00 93.00 113 ASN A C 1
ATOM 912 O O . ASN A 1 113 ? -3.391 -7.878 0.562 1.00 93.00 113 ASN A O 1
ATOM 916 N N . LEU A 1 114 ? -4.925 -6.223 0.494 1.00 92.81 114 LEU A N 1
ATOM 917 C CA . LEU A 1 114 ? -5.101 -6.017 1.927 1.00 92.81 114 LEU A CA 1
ATOM 918 C C . LEU A 1 114 ? -6.487 -6.516 2.365 1.00 92.81 114 LEU A C 1
ATOM 920 O O . LEU A 1 114 ? -7.334 -6.874 1.540 1.00 92.81 114 LEU A O 1
ATOM 924 N N . SER A 1 115 ? -6.721 -6.553 3.676 1.00 92.06 115 SER A N 1
ATOM 925 C CA . SER A 1 115 ? -8.048 -6.828 4.230 1.00 92.06 115 SER A CA 1
ATOM 926 C C . SER A 1 115 ? -9.077 -5.784 3.771 1.00 92.06 115 SER A C 1
ATOM 928 O O . SER A 1 115 ? -8.745 -4.645 3.446 1.00 92.06 115 SER A O 1
ATOM 930 N N . GLY A 1 116 ? -10.350 -6.184 3.694 1.00 86.69 116 GLY A N 1
ATOM 931 C CA . GLY A 1 116 ? -11.430 -5.249 3.366 1.00 86.69 116 GLY A CA 1
ATOM 932 C C . GLY A 1 116 ? -11.512 -4.807 1.908 1.00 86.69 116 GLY A C 1
ATOM 933 O O . GLY A 1 116 ? -12.038 -3.733 1.642 1.00 86.69 116 GLY A O 1
ATOM 934 N N . ALA A 1 117 ? -10.959 -5.587 0.976 1.00 89.19 117 ALA A N 1
ATOM 935 C CA . ALA A 1 117 ? -10.851 -5.222 -0.440 1.00 89.19 117 ALA A CA 1
ATOM 936 C C . ALA A 1 117 ? -9.986 -3.974 -0.707 1.00 89.19 117 ALA A C 1
ATOM 938 O O . ALA A 1 117 ? -10.098 -3.360 -1.770 1.00 89.19 117 ALA A O 1
ATOM 939 N N . TRP A 1 118 ? -9.081 -3.637 0.212 1.00 93.00 118 TRP A N 1
ATOM 940 C CA . TRP A 1 118 ? -8.063 -2.614 -0.005 1.00 93.00 118 TRP A CA 1
ATOM 941 C C . TRP A 1 118 ? -6.897 -3.169 -0.824 1.00 93.00 118 TRP A C 1
ATOM 943 O O . TRP A 1 118 ? -6.611 -4.371 -0.824 1.00 93.00 118 TRP A O 1
ATOM 953 N N . ARG A 1 119 ? -6.220 -2.291 -1.556 1.00 92.62 119 ARG A N 1
ATOM 954 C CA . ARG A 1 119 ? -5.052 -2.609 -2.376 1.00 92.62 119 ARG A CA 1
ATOM 955 C C . ARG A 1 119 ? -3.946 -1.625 -2.038 1.00 92.62 119 ARG A C 1
ATOM 957 O O . ARG A 1 119 ? -4.145 -0.416 -2.064 1.00 92.62 119 ARG A O 1
ATOM 964 N N . MET A 1 120 ? -2.773 -2.170 -1.752 1.00 92.38 120 MET A N 1
ATOM 965 C CA . MET A 1 120 ? -1.547 -1.395 -1.646 1.00 92.38 120 MET A CA 1
ATOM 966 C C . MET A 1 120 ? -0.809 -1.477 -2.973 1.00 92.38 120 MET A C 1
ATOM 968 O O . MET A 1 120 ? -0.573 -2.573 -3.492 1.00 92.38 120 MET A O 1
ATOM 972 N N . ILE A 1 121 ? -0.454 -0.318 -3.510 1.00 91.94 121 ILE A N 1
ATOM 973 C CA . ILE A 1 121 ? 0.315 -0.186 -4.738 1.00 91.94 121 ILE A CA 1
ATOM 974 C C . ILE A 1 121 ? 1.707 0.292 -4.366 1.00 91.94 121 ILE A C 1
ATOM 976 O O . ILE A 1 121 ? 1.872 1.294 -3.668 1.00 91.94 121 ILE A O 1
ATOM 980 N N . TYR A 1 122 ? 2.713 -0.418 -4.854 1.00 92.19 122 TYR A N 1
ATOM 981 C CA . TYR A 1 122 ? 4.099 -0.051 -4.622 1.00 92.19 122 TYR A CA 1
ATOM 982 C C . TYR A 1 122 ? 4.949 -0.277 -5.868 1.00 92.19 122 TYR A C 1
ATOM 984 O O . TYR A 1 122 ? 4.563 -0.977 -6.807 1.00 92.19 122 TYR A O 1
ATOM 992 N N . THR A 1 123 ? 6.119 0.341 -5.880 1.00 90.69 123 THR A N 1
ATOM 993 C CA . THR A 1 123 ? 7.149 0.140 -6.895 1.00 90.69 123 THR A CA 1
ATOM 994 C C . THR A 1 123 ? 8.445 -0.296 -6.225 1.00 90.69 123 THR A C 1
ATOM 996 O O . THR A 1 123 ? 8.687 -0.005 -5.052 1.00 90.69 123 THR A O 1
ATOM 999 N N . ILE A 1 124 ? 9.264 -1.032 -6.969 1.00 88.31 124 ILE A N 1
ATOM 1000 C CA . ILE A 1 124 ? 10.541 -1.561 -6.498 1.00 88.31 124 ILE A CA 1
ATOM 1001 C C . ILE A 1 124 ? 11.637 -0.835 -7.264 1.00 88.31 124 ILE A C 1
ATOM 1003 O O . ILE A 1 124 ? 11.708 -0.944 -8.490 1.00 88.31 124 ILE A O 1
ATOM 1007 N N . LYS A 1 125 ? 12.509 -0.136 -6.544 1.00 84.56 125 LYS A N 1
ATOM 1008 C CA . LYS A 1 125 ? 13.685 0.537 -7.092 1.00 84.56 125 LYS A CA 1
ATOM 1009 C C . LYS A 1 125 ? 14.938 -0.144 -6.565 1.00 84.56 125 LYS A C 1
ATOM 1011 O O . LYS A 1 125 ? 15.144 -0.267 -5.358 1.00 84.56 125 LYS A O 1
ATOM 1016 N N . GLN A 1 126 ? 15.775 -0.594 -7.488 1.00 76.69 126 GLN A N 1
ATOM 1017 C CA . GLN A 1 126 ? 17.099 -1.113 -7.178 1.00 76.69 126 GLN A CA 1
ATOM 1018 C C . GLN A 1 126 ? 18.107 -0.033 -7.589 1.00 76.69 126 GLN A C 1
ATOM 1020 O O . GLN A 1 126 ? 18.094 0.367 -8.756 1.00 76.69 126 GLN A O 1
ATOM 1025 N N . PRO A 1 127 ? 18.920 0.492 -6.657 1.00 68.94 127 PRO A N 1
ATOM 1026 C CA . PRO A 1 127 ? 20.021 1.367 -7.009 1.00 68.94 127 PRO A CA 1
ATOM 1027 C C . PRO A 1 127 ? 21.006 0.557 -7.857 1.00 68.94 127 PRO A C 1
ATOM 1029 O O . PRO A 1 127 ? 21.118 -0.664 -7.699 1.00 68.94 127 PRO A O 1
ATOM 1032 N N . GLN A 1 128 ? 21.658 1.221 -8.809 1.00 58.00 128 GLN A N 1
ATOM 1033 C CA . GLN A 1 128 ? 22.646 0.553 -9.647 1.00 58.00 128 GLN A CA 1
ATOM 1034 C C . GLN A 1 128 ? 23.807 0.058 -8.781 1.00 58.00 128 GLN A C 1
ATOM 1036 O O . GLN A 1 128 ? 24.172 0.702 -7.800 1.00 58.00 128 GLN A O 1
ATOM 1041 N N . ARG A 1 129 ? 24.315 -1.125 -9.130 1.00 55.12 129 ARG A N 1
ATOM 1042 C CA . ARG A 1 129 ? 25.472 -1.744 -8.483 1.00 55.12 129 ARG A CA 1
ATOM 1043 C C . ARG A 1 129 ? 26.707 -0.922 -8.823 1.00 55.12 129 ARG A C 1
ATOM 1045 O O . ARG A 1 129 ? 26.902 -0.620 -10.000 1.00 55.12 129 ARG A O 1
ATOM 1052 N N . GLU A 1 130 ? 27.525 -0.608 -7.832 1.00 52.06 130 GLU A N 1
ATOM 1053 C CA . GLU A 1 130 ? 28.935 -0.345 -8.095 1.00 52.06 130 GLU A CA 1
ATOM 1054 C C . GLU A 1 130 ? 29.655 -1.699 -7.956 1.00 52.06 130 GLU A C 1
ATOM 1056 O O . GLU A 1 130 ? 29.248 -2.573 -7.201 1.00 52.06 130 GLU A O 1
ATOM 1061 N N . ASP A 1 131 ? 30.620 -1.983 -8.825 1.00 50.56 131 ASP A N 1
ATOM 1062 C CA . ASP A 1 131 ? 31.141 -3.345 -9.042 1.00 50.56 131 ASP A CA 1
ATOM 1063 C C . ASP A 1 131 ? 32.122 -3.821 -7.946 1.00 50.56 131 ASP A C 1
ATOM 1065 O O . ASP A 1 131 ? 33.070 -4.554 -8.237 1.00 50.56 131 ASP A O 1
ATOM 1069 N N . THR A 1 132 ? 31.944 -3.431 -6.677 1.00 45.97 132 THR A N 1
ATOM 1070 C CA . THR A 1 132 ? 32.999 -3.627 -5.669 1.00 45.97 132 THR A CA 1
ATOM 1071 C C . THR A 1 132 ? 32.513 -4.350 -4.414 1.00 45.97 132 THR A C 1
ATOM 1073 O O . THR A 1 132 ? 32.098 -3.755 -3.435 1.00 45.97 132 THR A O 1
ATOM 1076 N N . GLU A 1 133 ? 32.686 -5.674 -4.448 1.00 47.28 133 GLU A N 1
ATOM 1077 C CA . GLU A 1 133 ? 32.809 -6.574 -3.289 1.00 47.28 133 GLU A CA 1
ATOM 1078 C C . GLU A 1 133 ? 31.597 -6.700 -2.347 1.00 47.28 133 GLU A C 1
ATOM 1080 O O . GLU A 1 133 ? 31.314 -5.854 -1.511 1.00 47.28 133 GLU A O 1
ATOM 1085 N N . VAL A 1 134 ? 30.933 -7.865 -2.421 1.00 52.41 134 VAL A N 1
ATOM 1086 C CA . VAL A 1 134 ? 29.957 -8.374 -1.430 1.00 52.41 134 VAL A CA 1
ATOM 1087 C C . VAL A 1 134 ? 28.975 -7.289 -0.956 1.00 52.41 134 VAL A C 1
ATOM 1089 O O . VAL A 1 134 ? 28.719 -7.100 0.231 1.00 52.41 134 VAL A O 1
ATOM 1092 N N . GLU A 1 135 ? 28.435 -6.539 -1.913 1.00 52.19 135 GLU A N 1
ATOM 1093 C CA . GLU A 1 135 ? 27.594 -5.394 -1.610 1.00 52.19 135 GLU A CA 1
ATOM 1094 C C . GLU A 1 135 ? 26.195 -5.844 -1.192 1.00 52.19 135 GLU A C 1
ATOM 1096 O O . GLU A 1 135 ? 25.485 -6.575 -1.893 1.00 52.19 135 GLU A O 1
ATOM 1101 N N . ILE A 1 136 ? 25.786 -5.373 -0.022 1.00 56.56 136 ILE A N 1
ATOM 1102 C CA . ILE A 1 136 ? 24.432 -5.497 0.498 1.00 56.56 136 ILE A CA 1
ATOM 1103 C C . ILE A 1 136 ? 23.466 -4.907 -0.537 1.00 56.56 136 ILE A C 1
ATOM 1105 O O . ILE A 1 136 ? 23.412 -3.688 -0.721 1.00 56.56 136 ILE A O 1
ATOM 1109 N N . LEU A 1 137 ? 22.673 -5.755 -1.201 1.00 62.25 137 LEU A N 1
ATOM 1110 C CA . LEU A 1 137 ? 21.661 -5.292 -2.153 1.00 62.25 137 LEU A CA 1
ATOM 1111 C C . LEU A 1 137 ? 20.623 -4.463 -1.393 1.00 62.25 137 LEU A C 1
ATOM 1113 O O . LEU A 1 137 ? 19.775 -5.001 -0.676 1.00 62.25 137 LEU A O 1
ATOM 1117 N N . SER A 1 138 ? 20.699 -3.145 -1.550 1.00 69.00 138 SER A N 1
ATOM 1118 C CA . SER A 1 138 ? 19.742 -2.212 -0.967 1.00 69.00 138 SER A CA 1
ATOM 1119 C C . SER A 1 138 ? 18.544 -2.094 -1.896 1.00 69.00 138 SER A C 1
ATOM 1121 O O . SER A 1 138 ? 18.658 -1.552 -2.987 1.00 69.00 138 SER A O 1
ATOM 1123 N N . ILE A 1 139 ? 17.391 -2.616 -1.496 1.00 79.31 139 ILE A N 1
ATOM 1124 C CA . ILE A 1 139 ? 16.161 -2.565 -2.294 1.00 79.31 139 ILE A CA 1
ATOM 1125 C C . ILE A 1 139 ? 15.246 -1.516 -1.678 1.00 79.31 139 ILE A C 1
ATOM 1127 O O . ILE A 1 139 ? 14.931 -1.584 -0.490 1.00 79.31 139 ILE A O 1
ATOM 1131 N N . TRP A 1 140 ? 14.807 -0.553 -2.484 1.00 79.31 140 TRP A N 1
ATOM 1132 C CA . TRP A 1 140 ? 13.868 0.477 -2.055 1.00 79.31 140 TRP A CA 1
ATOM 1133 C C . TRP A 1 140 ? 12.472 0.115 -2.546 1.00 79.31 140 TRP A C 1
ATOM 1135 O O . TRP A 1 140 ? 12.266 -0.102 -3.741 1.00 79.31 140 TRP A O 1
ATOM 1145 N N . LEU A 1 141 ? 11.513 0.048 -1.627 1.00 83.44 141 LEU A N 1
ATOM 1146 C CA . LEU A 1 141 ? 10.099 -0.070 -1.959 1.00 83.44 141 LEU A CA 1
ATOM 1147 C C . LEU A 1 141 ? 9.426 1.260 -1.684 1.00 83.44 141 LEU A C 1
ATOM 1149 O O . LEU A 1 141 ? 9.325 1.681 -0.532 1.00 83.44 141 LEU A O 1
ATOM 1153 N N . ASP A 1 142 ? 8.932 1.882 -2.743 1.00 87.38 142 ASP A N 1
ATOM 1154 C CA . ASP A 1 142 ? 8.137 3.094 -2.638 1.00 87.38 142 ASP A CA 1
ATOM 1155 C C . ASP A 1 142 ? 6.661 2.688 -2.693 1.00 87.38 142 ASP A C 1
ATOM 1157 O O . ASP A 1 142 ? 6.160 2.239 -3.727 1.00 87.38 142 ASP A O 1
ATOM 1161 N N . VAL A 1 143 ? 5.962 2.814 -1.568 1.00 89.31 143 VAL A N 1
ATOM 1162 C CA . VAL A 1 143 ? 4.507 2.654 -1.503 1.00 89.31 143 VAL A CA 1
ATOM 1163 C C . VAL A 1 143 ? 3.885 3.957 -1.985 1.00 89.31 143 VAL A C 1
ATOM 1165 O O . VAL A 1 143 ? 4.101 5.009 -1.379 1.00 89.31 143 VAL A O 1
ATOM 1168 N N . LEU A 1 144 ? 3.148 3.871 -3.089 1.00 89.38 144 LEU A N 1
ATOM 1169 C CA . LEU A 1 144 ? 2.586 5.027 -3.784 1.00 89.38 144 LEU A CA 1
ATOM 1170 C C . LEU A 1 144 ? 1.196 5.357 -3.255 1.00 89.38 144 LEU A C 1
ATOM 1172 O O . LEU A 1 144 ? 0.930 6.500 -2.910 1.00 89.38 144 LEU A O 1
ATOM 1176 N N . ASP A 1 145 ? 0.342 4.334 -3.162 1.00 90.44 145 ASP A N 1
ATOM 1177 C CA . ASP A 1 145 ? -1.070 4.486 -2.821 1.00 90.44 145 ASP A CA 1
ATOM 1178 C C . ASP A 1 145 ? -1.591 3.296 -2.005 1.00 90.44 145 ASP A C 1
ATOM 1180 O O . ASP A 1 145 ? -1.223 2.138 -2.240 1.00 90.44 145 ASP A O 1
ATOM 1184 N N . ILE A 1 146 ? -2.484 3.589 -1.057 1.00 92.62 146 ILE A N 1
ATOM 1185 C CA . ILE A 1 146 ? -3.268 2.606 -0.300 1.00 92.62 146 ILE A CA 1
ATOM 1186 C C . ILE A 1 146 ? -4.733 2.986 -0.486 1.00 92.62 146 ILE A C 1
ATOM 1188 O O . ILE A 1 146 ? -5.207 3.935 0.133 1.00 92.62 146 ILE A O 1
ATOM 1192 N N . ILE A 1 147 ? -5.427 2.255 -1.351 1.00 92.38 147 ILE A N 1
ATOM 1193 C CA . ILE A 1 147 ? -6.764 2.623 -1.829 1.00 92.38 147 ILE A CA 1
ATOM 1194 C C . ILE A 1 147 ? -7.724 1.442 -1.757 1.00 92.38 147 ILE A C 1
ATOM 1196 O O . ILE A 1 147 ? -7.309 0.278 -1.693 1.00 92.38 147 ILE A O 1
ATOM 1200 N N . ASP A 1 148 ? -9.018 1.734 -1.764 1.00 92.88 148 ASP A N 1
ATOM 1201 C CA . ASP A 1 148 ? -10.047 0.706 -1.829 1.00 92.88 148 ASP A CA 1
ATOM 1202 C C . ASP A 1 148 ? -10.193 0.129 -3.252 1.00 92.88 148 ASP A C 1
ATOM 1204 O O . ASP A 1 148 ? -9.484 0.485 -4.199 1.00 92.88 148 ASP A O 1
ATOM 1208 N N . HIS A 1 149 ? -11.097 -0.836 -3.406 1.00 88.44 149 HIS A N 1
ATOM 1209 C CA . HIS A 1 149 ? -11.364 -1.441 -4.706 1.00 88.44 149 HIS A CA 1
ATOM 1210 C C . HIS A 1 149 ? -12.017 -0.483 -5.708 1.00 88.44 149 HIS A C 1
ATOM 1212 O O . HIS A 1 149 ? -11.782 -0.630 -6.903 1.00 88.44 149 HIS A O 1
ATOM 1218 N N . GLU A 1 150 ? -12.816 0.479 -5.250 1.00 89.44 150 GLU A N 1
ATOM 1219 C CA . GLU A 1 150 ? -13.566 1.363 -6.138 1.00 89.44 150 GLU A CA 1
ATOM 1220 C C . GLU A 1 150 ? -12.668 2.428 -6.751 1.00 89.44 150 GLU A C 1
ATOM 1222 O O . GLU A 1 150 ? -12.718 2.673 -7.956 1.00 89.44 150 GLU A O 1
ATOM 1227 N N . GLU A 1 151 ? -11.827 3.051 -5.932 1.00 89.50 151 GLU A N 1
ATOM 1228 C CA . GLU A 1 151 ? -10.802 3.992 -6.367 1.00 89.50 151 GLU A CA 1
ATOM 1229 C C . GLU A 1 151 ? -9.771 3.299 -7.249 1.00 89.50 151 GLU A C 1
ATOM 1231 O O . GLU A 1 151 ? -9.395 3.839 -8.290 1.00 89.50 151 GLU A O 1
ATOM 1236 N N . TYR A 1 152 ? -9.380 2.070 -6.900 1.00 89.44 152 TYR A N 1
ATOM 1237 C CA . TYR A 1 152 ? -8.509 1.268 -7.752 1.00 89.44 152 TYR A CA 1
ATOM 1238 C C . TYR A 1 152 ? -9.130 1.048 -9.134 1.00 89.44 152 TYR A C 1
ATOM 1240 O O . TYR A 1 152 ? -8.500 1.333 -10.151 1.00 89.44 152 TYR A O 1
ATOM 1248 N N . ASP A 1 153 ? -10.378 0.593 -9.202 1.00 89.06 153 ASP A N 1
ATOM 1249 C CA . ASP A 1 153 ? -11.027 0.335 -10.486 1.00 89.06 153 ASP A CA 1
ATOM 1250 C C . ASP A 1 153 ? -11.179 1.622 -11.316 1.00 89.06 153 ASP A C 1
ATOM 1252 O O . ASP A 1 153 ? -10.977 1.586 -12.531 1.00 89.06 153 ASP A O 1
ATOM 1256 N N . LYS A 1 154 ? -11.423 2.774 -10.672 1.00 88.94 154 LYS A N 1
ATOM 1257 C CA . LYS A 1 154 ? -11.452 4.096 -11.328 1.00 88.94 154 LYS A CA 1
ATOM 1258 C C . LYS A 1 154 ? -10.093 4.491 -11.907 1.00 88.94 154 LYS A C 1
ATOM 1260 O O . LYS A 1 154 ? -10.032 4.890 -13.067 1.00 88.94 154 LYS A O 1
ATOM 1265 N N . ILE A 1 155 ? -9.012 4.370 -11.134 1.00 86.88 155 ILE A N 1
ATOM 1266 C CA . ILE A 1 155 ? -7.657 4.762 -11.565 1.00 86.88 155 ILE A CA 1
ATOM 1267 C C . ILE A 1 155 ? -7.172 3.887 -12.725 1.00 86.88 155 ILE A C 1
ATOM 1269 O O . ILE A 1 155 ? -6.553 4.385 -13.664 1.00 86.88 155 ILE A O 1
ATOM 1273 N N . PHE A 1 156 ? -7.465 2.587 -12.673 1.00 86.19 156 PHE A N 1
ATOM 1274 C CA . PHE A 1 156 ? -7.025 1.621 -13.681 1.00 86.19 156 PHE A CA 1
ATOM 1275 C C . PHE A 1 156 ? -8.040 1.404 -14.817 1.00 86.19 156 PHE A C 1
ATOM 1277 O O . PHE A 1 156 ? -7.770 0.635 -15.739 1.00 86.19 156 PHE A O 1
ATOM 1284 N N . GLY A 1 157 ? -9.191 2.083 -14.782 1.00 84.19 157 GLY A N 1
ATOM 1285 C CA . GLY A 1 157 ? -10.212 2.021 -15.829 1.00 84.19 157 GLY A CA 1
ATOM 1286 C C . GLY A 1 157 ? -10.903 0.660 -15.962 1.00 84.19 157 GLY A C 1
ATOM 1287 O O . GLY A 1 157 ? -11.375 0.314 -17.049 1.00 84.19 157 GLY A O 1
ATOM 1288 N N . TYR A 1 158 ? -10.960 -0.133 -14.889 1.00 84.94 158 TYR A N 1
ATOM 1289 C CA . TYR A 1 158 ? -11.663 -1.413 -14.903 1.00 84.94 158 TYR A CA 1
ATOM 1290 C C . TYR A 1 158 ? -13.178 -1.185 -14.881 1.00 84.94 158 TYR A C 1
ATOM 1292 O O . TYR A 1 158 ? -13.710 -0.420 -14.079 1.00 84.94 158 TYR A O 1
ATOM 1300 N N . ARG A 1 159 ? -13.898 -1.863 -15.781 1.00 79.88 159 ARG A N 1
ATOM 1301 C CA . ARG A 1 159 ? -15.366 -1.838 -15.807 1.00 79.88 159 ARG A CA 1
ATOM 1302 C C . ARG A 1 159 ? -15.899 -2.900 -14.847 1.00 79.88 159 ARG A C 1
ATOM 1304 O O . ARG A 1 159 ? -15.495 -4.058 -14.953 1.00 79.88 159 ARG A O 1
ATOM 1311 N N . LYS A 1 160 ? -16.824 -2.521 -13.957 1.00 73.50 160 LYS A N 1
ATOM 1312 C CA . LYS A 1 160 ? -17.629 -3.480 -13.182 1.00 73.50 160 LYS A CA 1
ATOM 1313 C C . LYS A 1 160 ? -18.430 -4.316 -14.196 1.00 73.50 160 LYS A C 1
ATOM 1315 O O . LYS A 1 160 ? -19.098 -3.737 -15.053 1.00 73.50 160 LYS A O 1
ATOM 1320 N N . ARG A 1 161 ? -18.262 -5.639 -14.173 1.00 62.38 161 ARG A N 1
ATOM 1321 C CA . ARG A 1 161 ? -18.964 -6.577 -15.062 1.00 62.38 161 ARG A CA 1
ATOM 1322 C C . ARG A 1 161 ? -20.152 -7.192 -14.343 1.00 62.38 161 ARG A C 1
ATOM 1324 O O . ARG A 1 161 ? -20.020 -7.403 -13.119 1.00 62.38 161 ARG A O 1
#

Secondary structure (DSSP, 8-state):
--------------------------------EEEEEEE-HHHHHHHHHHHHHHHHHHHTT-SS-HHHHHHHHHHHHHHHHHH-TT-SEEEPGGG--HHHHHHH--S-EEEEE-GGG-EEEEEEE-PPPPSSSS--EEEEEEEEEEE-HHHHHHHHTPPP-

Organism: NCBI:txid425595

Foldseek 3Di:
DDDDDDDDDDDDDDDDDDDDDDDDDPPPPVQQAAEAEAEDDARVVVLVVLVVVVVVCVVVVNPDDPSVQQNVQVVVVVVVCRVPVPPFDKDPQVQQFVVCCVPPVARTKGWDAGPPQKIWIKGKDWDDDDPDPSDRGYIYIYTHHTGHPVVVCVRRVPDDD

Sequence (161 aa):
MKLRRVSSGHSTLARSWRRPSRKVYRCDVLVEKRVSIKLLGDAKDAYLALKKKVAEDAAKGITDSFHQTLLKSIDNKIAILKVDYDYGIHIPKKNVAQKYISLYEVTNLWKVNLSGAWRMIYTIKQPQREDTEVEILSIWLDVLDIIDHEEYDKIFGYRKR

Radius of gyration: 30.18 Å; chains: 1; bounding box: 70×89×76 Å